Protein AF-A0A3D1KSA0-F1 (afdb_monomer)

Structure (mmCIF, N/CA/C/O backbone):
data_AF-A0A3D1KSA0-F1
#
_entry.id   AF-A0A3D1KSA0-F1
#
loop_
_atom_site.group_PDB
_atom_site.id
_atom_site.type_symbol
_atom_site.label_atom_id
_atom_site.label_alt_id
_atom_site.label_comp_id
_atom_site.label_asym_id
_atom_site.label_entity_id
_atom_site.label_seq_id
_atom_site.pdbx_PDB_ins_code
_atom_site.Cartn_x
_atom_site.Cartn_y
_atom_site.Cartn_z
_atom_site.occupancy
_atom_site.B_iso_or_equiv
_atom_site.auth_seq_id
_atom_site.auth_comp_id
_atom_site.auth_asym_id
_atom_site.auth_atom_id
_atom_site.pdbx_PDB_model_num
ATOM 1 N N . LEU A 1 1 ? -15.947 11.731 13.236 1.00 85.31 1 LEU A N 1
ATOM 2 C CA . LEU A 1 1 ? -14.598 12.101 12.745 1.00 85.31 1 LEU A CA 1
ATOM 3 C C . LEU A 1 1 ? -13.593 10.954 12.856 1.00 85.31 1 LEU A C 1
ATOM 5 O O . LEU A 1 1 ? -13.200 10.444 11.821 1.00 85.31 1 LEU A O 1
ATOM 9 N N . MET A 1 2 ? -13.178 10.502 14.050 1.00 89.06 2 MET A N 1
ATOM 10 C CA . MET A 1 2 ? -12.156 9.437 14.167 1.00 89.06 2 MET A CA 1
ATOM 11 C C . MET A 1 2 ? -12.613 8.088 13.582 1.00 89.06 2 MET A C 1
ATOM 13 O O . MET A 1 2 ? -11.918 7.534 12.737 1.00 89.06 2 MET A O 1
ATOM 17 N N . LEU A 1 3 ? -13.805 7.605 13.955 1.00 92.56 3 LEU A N 1
ATOM 18 C CA . LEU A 1 3 ? -14.373 6.366 13.402 1.00 92.56 3 LEU A CA 1
ATOM 19 C C . LEU A 1 3 ? -14.531 6.421 11.874 1.00 92.56 3 LEU A C 1
ATOM 21 O O . LEU A 1 3 ? -14.237 5.446 11.195 1.00 92.56 3 LEU A O 1
ATOM 25 N N . GLU A 1 4 ? -14.933 7.565 11.316 1.00 92.38 4 GLU A N 1
ATOM 26 C CA . GLU A 1 4 ? -15.062 7.745 9.861 1.00 92.38 4 GLU A CA 1
ATOM 27 C C . GLU A 1 4 ? -13.705 7.632 9.155 1.00 92.38 4 GLU A C 1
ATOM 29 O O . GLU A 1 4 ? -13.601 6.974 8.123 1.00 92.38 4 GLU A O 1
ATOM 34 N N . MET A 1 5 ? -12.654 8.224 9.731 1.00 91.38 5 MET A N 1
ATOM 35 C CA . MET A 1 5 ? -11.295 8.139 9.190 1.00 91.38 5 MET A CA 1
ATOM 36 C C . MET A 1 5 ? -10.751 6.708 9.242 1.00 91.38 5 MET A C 1
ATOM 38 O O . MET A 1 5 ? -10.162 6.246 8.265 1.00 91.38 5 MET A O 1
ATOM 42 N N . ILE A 1 6 ? -10.976 5.996 10.351 1.00 93.25 6 ILE A N 1
ATOM 43 C CA . ILE A 1 6 ? -10.584 4.587 10.491 1.00 93.25 6 ILE A CA 1
ATOM 44 C C . ILE A 1 6 ? -11.361 3.721 9.494 1.00 93.25 6 ILE A C 1
ATOM 46 O O . ILE A 1 6 ? -10.756 2.943 8.764 1.00 93.25 6 ILE A O 1
ATOM 50 N N . SER A 1 7 ? -12.680 3.905 9.393 1.00 94.38 7 SER A N 1
ATOM 51 C CA . SER A 1 7 ? -13.521 3.187 8.429 1.00 94.38 7 SER A CA 1
ATOM 52 C C . SER A 1 7 ? -13.041 3.398 6.994 1.00 94.38 7 SER A C 1
ATOM 54 O O . SER A 1 7 ? -12.947 2.438 6.234 1.00 94.38 7 SER A O 1
ATOM 56 N N . LEU A 1 8 ? -12.698 4.637 6.624 1.00 94.06 8 LEU A N 1
ATOM 57 C CA . LEU A 1 8 ? -12.183 4.950 5.293 1.00 94.06 8 LEU A CA 1
ATOM 58 C C .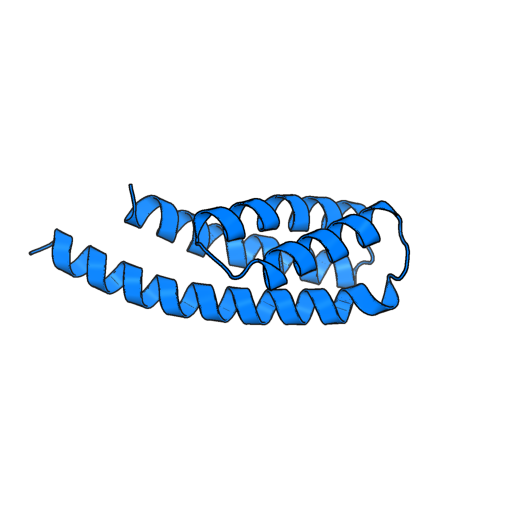 LEU A 1 8 ? -10.852 4.242 5.023 1.00 94.06 8 LEU A C 1
ATOM 60 O O . LEU A 1 8 ? -10.643 3.709 3.934 1.00 94.06 8 LEU A O 1
ATOM 64 N N . TYR A 1 9 ? -9.956 4.215 6.011 1.00 93.69 9 TYR A N 1
ATOM 65 C CA . TYR A 1 9 ? -8.682 3.513 5.899 1.00 93.69 9 TYR A CA 1
ATOM 66 C C . TYR A 1 9 ? -8.878 2.004 5.717 1.00 93.69 9 TYR A C 1
ATOM 68 O O . TYR A 1 9 ? -8.259 1.423 4.823 1.00 93.69 9 TYR A O 1
ATOM 76 N N . LEU A 1 10 ? -9.753 1.391 6.523 1.00 95.25 10 LEU A N 1
ATOM 77 C CA . LEU A 1 10 ? -10.078 -0.037 6.459 1.00 95.25 10 LEU A CA 1
ATOM 78 C C . LEU A 1 10 ? -10.710 -0.430 5.116 1.00 95.25 10 LEU A C 1
ATOM 80 O O . LEU A 1 10 ? -10.453 -1.520 4.614 1.00 95.25 10 LEU A O 1
ATOM 84 N N . GLU A 1 11 ? -11.498 0.454 4.502 1.00 95.62 11 GLU A N 1
ATOM 85 C CA . GLU A 1 11 ? -12.117 0.208 3.194 1.00 95.62 11 GLU A CA 1
ATOM 86 C C . GLU A 1 11 ? -11.123 0.381 2.030 1.00 95.62 11 GLU A C 1
ATOM 88 O O . GLU A 1 11 ? -11.048 -0.439 1.106 1.00 95.62 11 GLU A O 1
ATOM 93 N N . GLN A 1 12 ? -10.337 1.459 2.053 1.00 95.44 12 GLN A N 1
ATOM 94 C CA . GLN A 1 12 ? -9.489 1.830 0.920 1.00 95.44 12 GLN A CA 1
ATOM 95 C C . GLN A 1 12 ? -8.184 1.041 0.863 1.00 95.44 12 GLN A C 1
ATOM 97 O O . GLN A 1 12 ? -7.758 0.656 -0.229 1.00 95.44 12 GLN A O 1
ATOM 102 N N . THR A 1 13 ? -7.540 0.801 2.005 1.00 95.44 13 THR A N 1
ATOM 103 C CA . THR A 1 13 ? -6.188 0.224 2.049 1.00 95.44 13 THR A CA 1
ATOM 104 C C . THR A 1 13 ? -6.120 -1.161 1.393 1.00 95.44 13 THR A C 1
ATOM 106 O O . THR A 1 13 ? -5.286 -1.332 0.498 1.00 95.44 13 THR A O 1
ATOM 109 N N . PRO A 1 14 ? -7.026 -2.119 1.687 1.00 96.75 14 PRO A N 1
ATOM 110 C CA . PRO A 1 14 ? -7.027 -3.422 1.013 1.00 96.75 14 PRO A CA 1
ATOM 111 C C . PRO A 1 14 ? -7.245 -3.310 -0.502 1.00 96.75 14 PRO A C 1
ATOM 113 O O . PRO A 1 14 ? -6.588 -3.997 -1.286 1.00 96.75 14 PRO A O 1
ATOM 116 N N . THR A 1 15 ? -8.121 -2.396 -0.933 1.00 97.62 15 THR A N 1
ATOM 117 C CA . THR A 1 15 ? -8.397 -2.142 -2.356 1.00 97.62 15 THR A CA 1
ATOM 118 C C . THR A 1 15 ? -7.157 -1.608 -3.079 1.00 97.62 15 THR A C 1
ATOM 120 O O . THR A 1 15 ? -6.826 -2.055 -4.181 1.00 97.62 15 THR A O 1
ATOM 123 N N . ILE A 1 16 ? -6.439 -0.669 -2.458 1.00 97.81 16 ILE A N 1
ATOM 124 C CA . ILE A 1 16 ? -5.208 -0.090 -3.009 1.00 97.81 16 ILE A CA 1
ATOM 125 C C . ILE A 1 16 ? -4.105 -1.152 -3.105 1.00 97.81 16 ILE A C 1
ATOM 127 O O . ILE A 1 16 ? -3.450 -1.251 -4.144 1.00 97.81 16 ILE A O 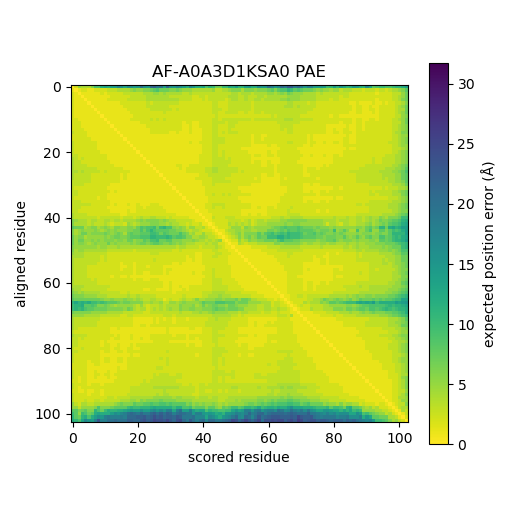1
ATOM 131 N N . LEU A 1 17 ? -3.928 -1.982 -2.075 1.00 97.81 17 LEU A N 1
ATOM 132 C CA . LEU A 1 17 ? -2.931 -3.060 -2.073 1.00 97.81 17 LEU A CA 1
ATOM 133 C C . LEU A 1 17 ? -3.245 -4.145 -3.101 1.00 97.81 17 LEU A C 1
ATOM 135 O O . LEU A 1 17 ? -2.340 -4.626 -3.783 1.00 97.81 17 LEU A O 1
ATOM 139 N N . GLY A 1 18 ? -4.523 -4.487 -3.278 1.00 98.12 18 GLY A N 1
ATOM 140 C CA . GLY A 1 18 ? -4.971 -5.361 -4.362 1.00 98.12 18 GLY A CA 1
ATOM 141 C C . GLY A 1 18 ? -4.562 -4.816 -5.732 1.00 98.12 18 GLY A C 1
ATOM 142 O O . GLY A 1 18 ? -3.972 -5.540 -6.535 1.00 98.12 18 GLY A O 1
ATOM 143 N N . ALA A 1 19 ? -4.775 -3.518 -5.969 1.00 98.50 19 ALA A N 1
ATOM 144 C CA . ALA A 1 19 ? -4.345 -2.860 -7.201 1.00 98.50 19 ALA A CA 1
ATOM 145 C C . ALA A 1 19 ? -2.815 -2.856 -7.367 1.00 98.50 19 ALA A C 1
ATOM 147 O O . ALA A 1 19 ? -2.324 -3.063 -8.477 1.00 98.50 19 ALA A O 1
ATOM 148 N N . MET A 1 20 ? -2.048 -2.669 -6.287 1.00 98.56 20 MET A N 1
ATOM 149 C CA . MET A 1 20 ? -0.582 -2.759 -6.323 1.00 98.56 20 MET A CA 1
ATOM 150 C C . MET A 1 20 ? -0.114 -4.164 -6.706 1.00 98.56 20 MET A C 1
ATOM 152 O O . MET A 1 20 ? 0.694 -4.302 -7.623 1.00 98.56 20 MET A O 1
ATOM 156 N N . LYS A 1 21 ? -0.644 -5.207 -6.055 1.00 98.50 21 LYS A N 1
ATOM 157 C CA . LYS A 1 21 ? -0.306 -6.610 -6.344 1.00 98.50 21 LYS A CA 1
ATOM 158 C C . LYS A 1 21 ? -0.633 -6.985 -7.790 1.00 98.50 21 LYS A C 1
ATOM 160 O O . LYS A 1 21 ? 0.215 -7.563 -8.468 1.00 98.50 21 LYS A O 1
ATOM 165 N N . GLN A 1 22 ? -1.810 -6.593 -8.280 1.00 98.69 22 GLN A N 1
ATOM 166 C CA . GLN A 1 22 ? -2.208 -6.834 -9.668 1.00 98.69 22 GLN A CA 1
ATOM 167 C C . GLN A 1 22 ? -1.299 -6.093 -10.657 1.00 98.69 22 GLN A C 1
ATOM 169 O O . GLN A 1 22 ? -0.811 -6.691 -11.609 1.00 98.69 22 GLN A O 1
ATOM 174 N N . SER A 1 23 ? -0.981 -4.824 -10.383 1.00 98.38 23 SER A N 1
ATOM 175 C CA . SER A 1 23 ? -0.077 -4.034 -11.230 1.00 98.38 23 SER A CA 1
ATOM 176 C C . SER A 1 23 ? 1.317 -4.662 -11.327 1.00 98.38 23 SER A C 1
ATOM 178 O O . SER A 1 23 ? 1.926 -4.655 -12.392 1.00 98.38 23 SER A O 1
ATOM 180 N N . VAL A 1 24 ? 1.825 -5.247 -10.235 1.00 97.94 24 VAL A N 1
ATOM 181 C CA . VAL A 1 24 ? 3.094 -5.993 -10.248 1.00 97.94 24 VAL A CA 1
ATOM 182 C C . VAL A 1 24 ? 2.992 -7.269 -11.088 1.00 97.94 24 VAL A C 1
ATOM 184 O O . VAL A 1 24 ? 3.902 -7.542 -11.870 1.00 97.94 24 VAL A O 1
ATOM 187 N N . ALA A 1 25 ? 1.908 -8.037 -10.949 1.00 98.06 25 ALA A N 1
ATOM 188 C CA . ALA A 1 25 ? 1.687 -9.262 -11.720 1.00 98.06 25 ALA A CA 1
ATOM 189 C C . ALA A 1 25 ? 1.600 -8.988 -13.232 1.00 98.06 25 ALA A C 1
ATOM 191 O O . ALA A 1 25 ? 2.207 -9.707 -14.028 1.00 98.06 25 ALA A O 1
ATOM 192 N N . ASP A 1 26 ? 0.924 -7.902 -13.607 1.00 98.06 26 ASP A N 1
ATOM 193 C CA . ASP A 1 26 ? 0.720 -7.493 -15.000 1.00 98.06 26 ASP A CA 1
ATOM 194 C C . ASP A 1 26 ? 1.892 -6.680 -15.572 1.00 98.06 26 ASP A C 1
ATOM 196 O O . ASP A 1 26 ? 1.919 -6.389 -16.768 1.00 98.06 26 ASP A O 1
ATOM 200 N N . LYS A 1 27 ? 2.874 -6.318 -14.733 1.00 96.94 27 LYS A N 1
ATOM 201 C CA . LYS A 1 27 ? 3.964 -5.376 -15.052 1.00 96.94 27 LYS A CA 1
ATOM 202 C C . LYS A 1 27 ? 3.455 -4.004 -15.522 1.00 96.94 27 LYS A C 1
ATOM 2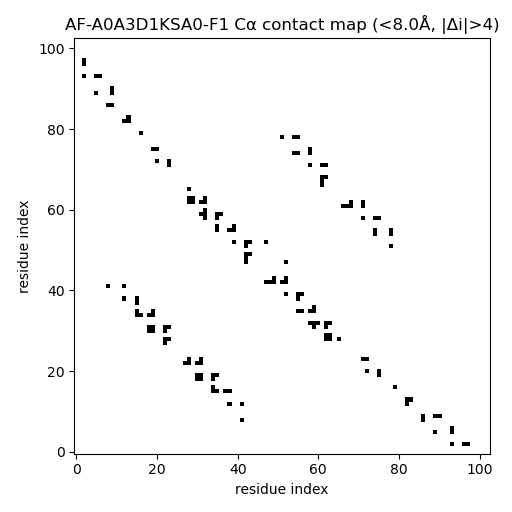04 O O . LYS A 1 27 ? 4.095 -3.339 -16.335 1.00 96.94 27 LYS A O 1
ATOM 209 N N . ASP A 1 28 ? 2.314 -3.567 -14.996 1.00 98.00 28 ASP A N 1
ATOM 210 C CA . ASP A 1 28 ? 1.717 -2.256 -15.258 1.00 98.00 28 ASP A CA 1
ATOM 211 C C . ASP A 1 28 ? 2.264 -1.209 -14.270 1.00 98.00 28 ASP A C 1
ATOM 213 O O . ASP A 1 28 ? 1.668 -0.885 -13.238 1.00 98.00 28 ASP A O 1
ATOM 217 N N . TRP A 1 29 ? 3.449 -0.676 -14.576 1.00 97.38 29 TRP A N 1
ATOM 218 C CA . TRP A 1 29 ? 4.127 0.320 -13.739 1.00 97.38 29 TRP A CA 1
ATOM 219 C C . TRP A 1 29 ? 3.372 1.652 -13.604 1.00 97.38 29 TRP A C 1
ATOM 221 O O . TRP A 1 29 ? 3.335 2.193 -12.492 1.00 97.38 29 TRP A O 1
ATOM 231 N N . PRO A 1 30 ? 2.705 2.181 -14.650 1.00 97.81 30 PRO A N 1
ATOM 232 C CA . PRO A 1 30 ? 1.828 3.341 -14.506 1.00 97.81 30 PRO A CA 1
ATOM 233 C C . PRO A 1 30 ? 0.680 3.127 -13.510 1.00 97.81 30 PRO A C 1
ATOM 235 O O . PRO A 1 30 ? 0.374 4.035 -12.726 1.00 97.81 30 PRO A O 1
ATOM 238 N N . SER A 1 31 ? 0.040 1.955 -13.510 1.00 98.25 31 SER A N 1
ATOM 239 C CA . SER A 1 31 ? -1.009 1.631 -12.533 1.00 98.25 31 SER A CA 1
ATOM 240 C C . SER A 1 31 ? -0.442 1.442 -11.131 1.00 98.25 31 SER A C 1
ATOM 242 O O . SER A 1 31 ? -1.007 1.983 -10.175 1.00 98.25 31 SER A O 1
ATOM 244 N N . LEU A 1 32 ? 0.726 0.802 -11.003 1.00 98.50 32 LEU A N 1
ATOM 245 C CA . LEU A 1 32 ? 1.425 0.682 -9.725 1.00 98.50 32 LEU A CA 1
ATOM 246 C C . LEU A 1 32 ? 1.741 2.059 -9.128 1.00 98.50 32 LEU A C 1
ATOM 248 O O . LEU A 1 32 ? 1.438 2.305 -7.962 1.00 98.50 32 LEU A O 1
ATOM 252 N N . TYR A 1 33 ? 2.289 2.983 -9.924 1.00 98.25 33 TYR A N 1
ATOM 253 C CA . TYR A 1 33 ? 2.577 4.355 -9.495 1.00 98.25 33 TYR A CA 1
ATOM 254 C C . TYR A 1 33 ? 1.332 5.045 -8.923 1.00 98.25 33 TYR A C 1
ATOM 256 O O . TYR A 1 33 ? 1.386 5.640 -7.844 1.00 98.25 33 TYR A O 1
ATOM 264 N N . LYS A 1 34 ? 0.198 4.949 -9.630 1.00 98.25 34 LYS A N 1
ATOM 265 C CA . LYS A 1 34 ? -1.072 5.557 -9.204 1.00 98.25 34 LYS A CA 1
ATOM 266 C C . LYS A 1 34 ? -1.603 4.927 -7.922 1.00 98.25 34 LYS A C 1
ATOM 268 O O . LYS A 1 34 ? -2.113 5.651 -7.071 1.00 98.25 34 LYS A O 1
ATOM 273 N N . ALA A 1 35 ? -1.506 3.606 -7.783 1.00 98.12 35 ALA A N 1
ATOM 274 C CA . ALA A 1 35 ? -1.948 2.906 -6.583 1.00 98.12 35 ALA A CA 1
ATOM 275 C C . ALA A 1 35 ? -1.099 3.313 -5.369 1.00 98.12 35 ALA A C 1
ATOM 277 O O . ALA A 1 35 ? -1.643 3.744 -4.355 1.00 98.12 35 ALA A O 1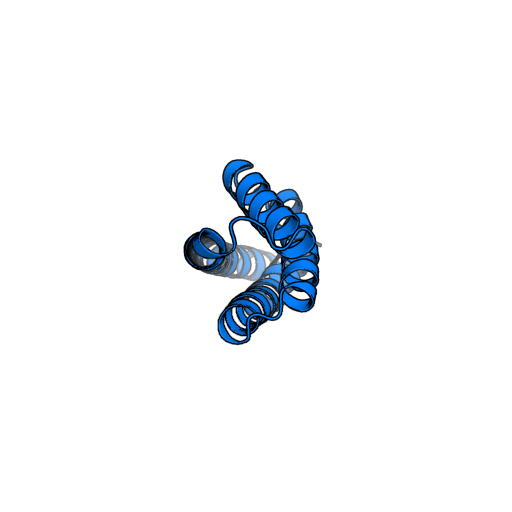
ATOM 278 N N . VAL A 1 36 ? 0.229 3.311 -5.503 1.00 97.12 36 VAL A N 1
ATOM 279 C CA . VAL A 1 36 ? 1.144 3.704 -4.420 1.00 97.12 36 VAL A CA 1
ATOM 280 C C . VAL A 1 36 ? 0.987 5.180 -4.045 1.00 97.12 36 VAL A C 1
ATOM 282 O O . VAL A 1 36 ? 1.016 5.516 -2.864 1.00 97.12 36 VAL A O 1
ATOM 285 N N . HIS A 1 37 ? 0.746 6.069 -5.014 1.00 96.62 37 HIS A N 1
ATOM 286 C CA . HIS A 1 37 ? 0.462 7.479 -4.731 1.00 96.62 37 HIS A CA 1
ATOM 287 C C . HIS A 1 37 ? -0.761 7.669 -3.823 1.00 96.62 37 HIS A C 1
ATOM 289 O O . HIS A 1 37 ? -0.770 8.582 -3.003 1.00 96.62 37 HIS A O 1
ATOM 295 N N . LYS A 1 38 ? -1.780 6.810 -3.961 1.00 95.88 38 LYS A N 1
ATOM 296 C CA . LYS A 1 38 ? -2.970 6.813 -3.098 1.00 95.88 38 LYS A CA 1
ATOM 297 C C . LYS A 1 38 ? -2.703 6.193 -1.726 1.00 95.8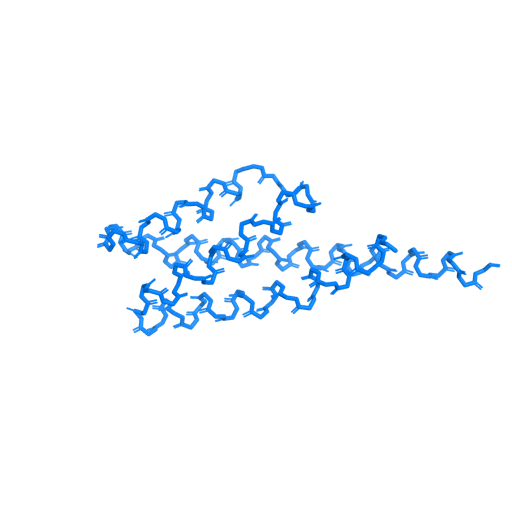8 38 LYS A C 1
ATOM 299 O O . LYS A 1 38 ? -3.373 6.572 -0.774 1.00 95.88 38 LYS A O 1
ATOM 304 N N . LEU A 1 39 ? -1.744 5.270 -1.629 1.00 95.38 39 LEU A N 1
ATOM 305 C CA . LEU A 1 39 ? -1.353 4.643 -0.366 1.00 95.38 39 LEU A CA 1
ATOM 306 C C . LEU A 1 39 ? -0.573 5.609 0.533 1.00 95.38 39 LEU A C 1
ATOM 308 O O . LEU A 1 39 ? -0.862 5.708 1.713 1.00 95.38 39 LEU A O 1
ATOM 312 N N . ILE A 1 40 ? 0.395 6.353 -0.010 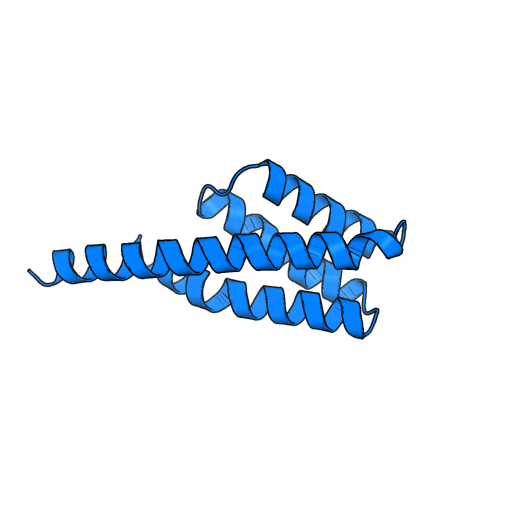1.00 94.25 40 ILE A N 1
ATOM 313 C CA . ILE A 1 40 ? 1.309 7.193 0.792 1.00 94.25 40 ILE A CA 1
ATOM 314 C C . ILE A 1 40 ? 0.578 8.131 1.781 1.00 94.25 40 ILE A C 1
ATOM 316 O O . ILE A 1 40 ? 0.966 8.149 2.949 1.00 94.25 40 ILE A O 1
ATOM 320 N N . PRO A 1 41 ? -0.483 8.873 1.391 1.00 91.25 41 PRO A N 1
ATOM 321 C CA . PRO A 1 41 ? -1.213 9.732 2.324 1.00 91.25 41 PRO A CA 1
ATOM 322 C C . PRO A 1 41 ? -1.852 8.985 3.500 1.00 91.25 41 PRO A C 1
ATOM 324 O O . PRO A 1 41 ? -2.028 9.580 4.561 1.00 91.25 41 PRO A O 1
ATOM 327 N N . SER A 1 42 ? -2.199 7.703 3.341 1.00 86.50 42 SER A N 1
ATOM 328 C CA . SER A 1 42 ? -2.841 6.925 4.405 1.00 86.50 42 SER A CA 1
ATOM 329 C C . SER A 1 42 ? -1.882 6.663 5.573 1.00 86.50 42 SER A C 1
ATOM 331 O O . SER A 1 42 ? -2.311 6.653 6.727 1.00 86.50 42 SER A O 1
ATOM 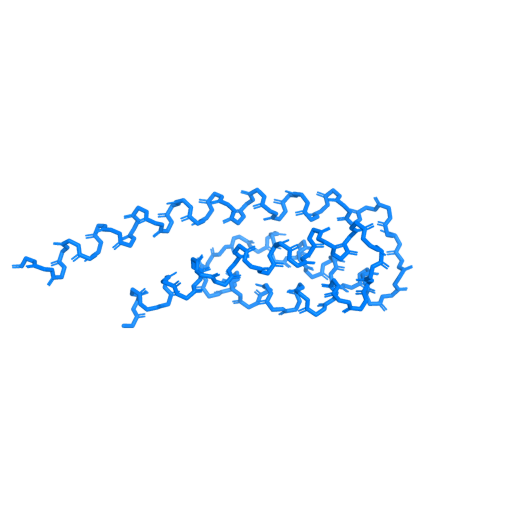333 N N . PHE A 1 43 ? -0.576 6.557 5.300 1.00 86.88 43 PHE A N 1
ATOM 334 C CA . PHE A 1 43 ? 0.448 6.310 6.317 1.00 86.88 43 PHE A CA 1
ATOM 335 C C . PHE A 1 43 ? 0.663 7.509 7.231 1.00 86.88 43 PHE A C 1
ATOM 337 O O . PHE A 1 43 ? 0.694 7.351 8.451 1.00 86.88 43 PHE A O 1
ATOM 344 N N . SER A 1 44 ? 0.737 8.713 6.660 1.00 74.56 44 SER A N 1
ATOM 345 C CA . SER A 1 44 ? 0.906 9.937 7.445 1.00 74.56 44 SER A CA 1
ATOM 346 C C . SER A 1 44 ? -0.338 10.255 8.287 1.00 74.56 44 SER A C 1
ATOM 348 O O . SER A 1 44 ? -0.210 10.807 9.376 1.00 74.56 44 SER A O 1
ATOM 350 N N . ILE A 1 45 ? -1.537 9.890 7.809 1.00 78.56 45 ILE A N 1
ATOM 351 C CA . ILE A 1 45 ? -2.802 10.099 8.534 1.00 78.56 45 ILE A CA 1
ATOM 352 C C . ILE A 1 45 ? -2.938 9.133 9.719 1.00 78.56 45 ILE A C 1
ATOM 354 O O . ILE A 1 45 ? -3.364 9.561 10.789 1.00 78.56 45 ILE A O 1
ATOM 358 N N . MET A 1 46 ? -2.572 7.858 9.545 1.00 83.06 46 MET A N 1
ATOM 359 C CA . MET A 1 46 ? -2.703 6.833 10.594 1.00 83.06 46 MET A CA 1
ATOM 360 C C . MET A 1 46 ? -1.461 6.675 11.478 1.00 83.06 46 MET A C 1
ATOM 362 O O . MET A 1 46 ? -1.431 5.806 12.343 1.00 83.06 46 MET A O 1
ATOM 366 N N . GLY A 1 47 ? -0.439 7.516 11.295 1.00 78.69 47 GLY A N 1
ATOM 367 C CA . GLY A 1 47 ? 0.768 7.493 12.126 1.00 78.69 47 GLY A CA 1
ATOM 368 C C . GLY A 1 47 ? 1.638 6.250 11.923 1.00 78.69 47 GLY A C 1
ATOM 369 O O . GLY A 1 47 ? 2.374 5.862 12.830 1.00 78.69 47 GLY A O 1
ATOM 370 N N . ILE A 1 48 ? 1.565 5.623 10.745 1.00 82.75 48 ILE A N 1
ATOM 371 C CA . ILE A 1 48 ? 2.421 4.487 10.391 1.00 82.75 48 ILE A CA 1
ATOM 372 C C . ILE A 1 48 ? 3.882 4.950 10.356 1.00 82.75 48 ILE A C 1
ATOM 374 O O . ILE A 1 48 ? 4.189 6.073 9.956 1.00 82.75 48 ILE A O 1
ATOM 378 N N . ASN A 1 49 ? 4.795 4.072 10.784 1.00 88.75 49 ASN A N 1
ATOM 379 C CA . ASN A 1 49 ? 6.224 4.370 10.842 1.00 88.75 49 ASN A CA 1
ATOM 380 C C . ASN A 1 49 ? 6.744 4.907 9.490 1.00 88.75 49 ASN A C 1
ATOM 382 O O . ASN A 1 49 ? 6.492 4.327 8.429 1.00 88.75 49 ASN A O 1
ATOM 386 N N . ALA A 1 50 ? 7.515 5.998 9.551 1.00 89.81 50 ALA A N 1
ATOM 387 C CA . ALA A 1 50 ? 8.106 6.676 8.401 1.00 89.81 50 ALA A CA 1
ATOM 388 C C . ALA A 1 50 ? 8.942 5.754 7.494 1.00 89.81 50 ALA A C 1
ATOM 390 O O . ALA A 1 50 ? 9.059 6.021 6.298 1.00 89.81 50 ALA A O 1
ATOM 391 N N . ASP A 1 51 ? 9.488 4.654 8.014 1.00 93.00 51 ASP A N 1
ATOM 392 C CA . ASP A 1 51 ? 10.202 3.652 7.219 1.00 93.00 51 ASP A CA 1
ATOM 393 C C . ASP A 1 51 ? 9.303 3.018 6.148 1.00 93.00 51 ASP A C 1
ATOM 395 O O . ASP A 1 51 ? 9.737 2.822 5.009 1.00 93.00 51 ASP A O 1
ATOM 399 N N . PHE A 1 52 ? 8.029 2.768 6.460 1.00 93.56 52 PHE A N 1
ATOM 400 C CA . PHE A 1 52 ? 7.064 2.234 5.497 1.00 93.56 52 PHE A CA 1
ATOM 401 C C . PHE A 1 52 ? 6.611 3.299 4.496 1.00 93.56 52 PHE A C 1
ATOM 403 O O . PHE A 1 52 ? 6.453 3.003 3.311 1.00 93.56 52 PHE A O 1
ATOM 410 N N . GLU A 1 53 ? 6.500 4.560 4.920 1.00 94.06 53 GLU A N 1
ATOM 411 C CA . GLU A 1 53 ? 6.264 5.686 4.006 1.00 94.06 53 GLU A CA 1
ATOM 412 C C . GLU A 1 53 ? 7.415 5.860 3.013 1.00 94.06 53 GLU A C 1
ATOM 414 O O . GLU A 1 53 ? 7.191 5.988 1.806 1.00 94.06 53 GLU A O 1
ATOM 419 N N . ASN A 1 54 ? 8.656 5.782 3.487 1.00 95.25 54 ASN A N 1
ATOM 420 C CA . ASN A 1 54 ? 9.842 5.824 2.638 1.00 95.25 54 ASN A CA 1
ATOM 421 C C . ASN A 1 54 ? 9.901 4.622 1.688 1.00 95.25 54 ASN A C 1
ATOM 423 O O . ASN A 1 54 ? 10.277 4.767 0.523 1.00 95.25 54 ASN A O 1
ATOM 427 N N . MET A 1 55 ? 9.477 3.446 2.148 1.00 96.25 55 MET A N 1
ATOM 428 C CA . MET A 1 55 ? 9.368 2.252 1.316 1.00 96.25 55 MET A CA 1
ATOM 429 C C . MET A 1 55 ? 8.336 2.419 0.198 1.00 96.25 55 MET A C 1
ATOM 431 O O . MET A 1 55 ? 8.651 2.142 -0.960 1.00 96.25 55 MET A O 1
ATOM 435 N N . ALA A 1 56 ? 7.142 2.929 0.506 1.00 96.62 56 ALA A N 1
ATOM 436 C CA . ALA A 1 56 ? 6.122 3.231 -0.494 1.00 96.62 56 ALA A CA 1
ATOM 437 C C . ALA A 1 56 ? 6.625 4.273 -1.506 1.00 96.62 56 ALA A C 1
ATOM 439 O O . ALA A 1 56 ? 6.537 4.047 -2.712 1.00 96.62 56 ALA A O 1
ATOM 440 N N . LYS A 1 57 ? 7.267 5.357 -1.052 1.00 96.31 57 LYS A N 1
ATOM 441 C CA . LYS A 1 57 ? 7.911 6.345 -1.942 1.00 96.31 57 LYS A CA 1
ATOM 442 C C . LYS A 1 57 ? 8.953 5.706 -2.862 1.00 96.31 57 LYS A C 1
ATOM 444 O O . LYS A 1 57 ? 8.999 6.027 -4.048 1.00 96.31 57 LYS A O 1
ATOM 449 N N . LYS A 1 58 ? 9.743 4.754 -2.356 1.00 96.94 58 LYS A N 1
ATOM 450 C CA . LYS A 1 58 ? 10.726 4.005 -3.154 1.00 96.94 58 LYS A CA 1
ATOM 451 C C . LYS A 1 58 ? 10.057 3.167 -4.245 1.00 96.94 58 LYS A C 1
ATOM 453 O O . LYS A 1 58 ? 10.537 3.154 -5.377 1.00 96.94 58 LYS A O 1
ATOM 458 N N . VAL A 1 59 ? 8.948 2.489 -3.939 1.00 97.62 59 VAL A N 1
ATOM 459 C CA . VAL A 1 59 ? 8.157 1.761 -4.951 1.00 97.62 59 VAL A CA 1
ATOM 460 C C . VAL A 1 59 ? 7.612 2.731 -5.996 1.00 97.62 59 VAL A C 1
ATOM 462 O O . VAL A 1 59 ? 7.745 2.476 -7.191 1.00 97.62 59 VAL A O 1
ATOM 465 N N . GLN A 1 60 ? 7.054 3.862 -5.560 1.00 97.50 60 GLN A N 1
ATOM 466 C CA . GLN A 1 60 ? 6.506 4.884 -6.448 1.00 97.50 60 GLN A CA 1
ATOM 467 C C . GLN A 1 60 ? 7.561 5.422 -7.424 1.00 97.50 60 GLN A C 1
ATOM 469 O O . GLN A 1 60 ? 7.322 5.485 -8.629 1.00 97.50 60 GLN A O 1
ATOM 474 N N . GLU A 1 61 ? 8.740 5.788 -6.921 1.00 97.25 61 GLU A N 1
ATOM 475 C CA . GLU A 1 61 ? 9.844 6.301 -7.735 1.00 97.25 61 GLU A CA 1
ATOM 476 C C . GLU A 1 61 ? 10.306 5.270 -8.773 1.00 97.25 61 GLU A C 1
ATOM 478 O O . GLU A 1 61 ? 10.496 5.604 -9.944 1.00 97.25 61 GLU A O 1
ATOM 483 N N . ARG A 1 62 ? 10.447 4.007 -8.363 1.00 96.31 62 ARG A N 1
ATOM 484 C CA . ARG A 1 62 ? 10.871 2.909 -9.242 1.00 96.31 62 ARG A CA 1
ATOM 485 C C . ARG A 1 62 ? 9.848 2.598 -10.321 1.00 96.31 62 ARG A C 1
ATOM 487 O O . ARG A 1 62 ? 10.239 2.412 -11.467 1.00 96.31 62 ARG A O 1
ATOM 494 N N . ALA A 1 63 ? 8.562 2.602 -9.975 1.00 96.25 63 ALA A N 1
ATOM 495 C CA . ALA A 1 63 ? 7.477 2.454 -10.938 1.00 96.25 63 ALA A CA 1
ATOM 496 C C . ALA A 1 63 ? 7.453 3.615 -11.947 1.00 96.25 63 ALA A C 1
ATOM 498 O O . ALA A 1 63 ? 7.233 3.395 -13.130 1.00 96.25 63 ALA A O 1
ATOM 499 N N . SER A 1 64 ? 7.739 4.846 -11.503 1.00 96.12 64 SER A N 1
ATOM 500 C CA . SER A 1 64 ? 7.780 6.020 -12.385 1.00 96.12 64 SER A CA 1
ATOM 501 C C . SER A 1 64 ? 8.968 6.015 -13.349 1.00 96.12 64 SER A C 1
ATOM 503 O O . SER A 1 64 ? 8.837 6.509 -14.466 1.00 96.12 64 SER A O 1
ATOM 505 N N . LYS A 1 65 ? 10.130 5.525 -12.904 1.00 95.25 65 LYS A N 1
ATOM 506 C CA . LYS A 1 65 ? 11.373 5.499 -13.694 1.00 95.25 65 LYS A CA 1
ATOM 507 C C . LYS A 1 65 ? 11.581 4.192 -14.459 1.00 95.25 65 LYS A C 1
ATOM 509 O O . LYS A 1 65 ? 12.508 4.121 -15.258 1.00 95.25 65 LYS A O 1
ATOM 514 N N . GLU A 1 66 ? 10.783 3.169 -14.161 1.00 91.69 66 GLU A N 1
ATOM 515 C CA . GLU A 1 66 ? 10.958 1.790 -14.630 1.00 91.69 66 GLU A CA 1
ATOM 516 C C . GLU A 1 66 ? 12.381 1.255 -14.368 1.00 91.69 66 GLU A C 1
ATOM 518 O O . GLU A 1 66 ? 13.001 0.591 -15.195 1.00 91.69 66 GLU A O 1
ATOM 523 N N . GLN A 1 67 ? 12.924 1.565 -13.186 1.00 89.38 67 GLN A N 1
ATOM 524 C CA . GLN A 1 67 ? 14.282 1.198 -12.772 1.00 89.38 67 GLN A CA 1
ATOM 525 C C . GLN A 1 67 ? 14.262 0.327 -11.521 1.00 89.38 67 GLN A C 1
ATOM 527 O O . GLN A 1 67 ? 13.506 0.590 -10.587 1.00 89.38 67 GLN A O 1
ATOM 532 N N . ASN A 1 68 ? 15.157 -0.666 -11.466 1.00 88.50 68 ASN A N 1
ATOM 533 C CA . ASN A 1 68 ? 15.255 -1.619 -10.351 1.00 88.50 68 ASN A CA 1
ATOM 534 C C . ASN A 1 68 ? 13.907 -2.306 -10.053 1.00 88.50 68 ASN A C 1
ATOM 536 O O . ASN A 1 68 ? 13.521 -2.478 -8.894 1.00 88.50 68 ASN A O 1
ATOM 540 N N . ILE A 1 69 ? 13.177 -2.660 -11.116 1.00 92.00 69 ILE A N 1
ATOM 541 C CA . ILE A 1 69 ? 11.843 -3.270 -11.038 1.00 92.00 69 ILE A CA 1
ATOM 542 C C . ILE A 1 69 ? 11.863 -4.649 -10.367 1.00 92.00 69 ILE A C 1
ATOM 544 O O . ILE A 1 69 ? 10.868 -5.044 -9.771 1.00 92.00 69 ILE A O 1
ATOM 548 N N . ASP A 1 70 ? 13.008 -5.337 -10.370 1.00 94.06 70 ASP A N 1
ATOM 549 C CA . ASP A 1 70 ? 13.174 -6.658 -9.750 1.00 94.06 70 ASP A CA 1
ATOM 550 C C . ASP A 1 70 ? 12.990 -6.631 -8.223 1.00 94.06 70 ASP A C 1
ATOM 552 O O . ASP A 1 70 ? 12.618 -7.631 -7.614 1.00 94.06 70 ASP A O 1
ATOM 556 N N . GLU A 1 71 ? 13.208 -5.475 -7.591 1.00 93.56 71 GLU A N 1
ATOM 557 C CA . GLU A 1 71 ? 12.984 -5.290 -6.156 1.00 93.56 71 GLU A CA 1
ATOM 558 C C . GLU A 1 71 ? 11.543 -4.864 -5.821 1.00 93.56 71 GLU A C 1
ATOM 560 O O . GLU A 1 71 ? 11.150 -4.903 -4.659 1.00 93.56 71 GLU A O 1
ATOM 565 N N . ILE A 1 72 ? 10.741 -4.421 -6.796 1.00 96.56 72 ILE A N 1
ATOM 566 C CA . ILE A 1 72 ? 9.371 -3.945 -6.541 1.00 96.56 72 ILE A CA 1
ATOM 567 C C . ILE A 1 72 ? 8.492 -5.026 -5.883 1.00 96.56 72 ILE A C 1
ATOM 569 O O . ILE A 1 72 ? 7.833 -4.697 -4.894 1.00 96.56 72 ILE A O 1
ATOM 573 N N . PRO A 1 73 ? 8.471 -6.293 -6.351 1.00 97.44 73 PRO A N 1
ATOM 574 C CA . PRO A 1 73 ? 7.598 -7.312 -5.773 1.00 97.44 73 PRO A CA 1
ATOM 575 C C . PRO A 1 73 ? 7.834 -7.540 -4.277 1.00 97.44 73 PRO A C 1
ATOM 577 O O . PRO A 1 73 ? 6.877 -7.640 -3.513 1.00 97.44 73 PRO A O 1
ATOM 580 N N . SER A 1 74 ? 9.096 -7.580 -3.833 1.00 97.00 74 SER A N 1
ATOM 581 C CA . SER A 1 74 ? 9.421 -7.807 -2.419 1.00 97.00 74 SER A CA 1
ATOM 582 C C . SER A 1 74 ? 9.015 -6.626 -1.537 1.00 97.00 74 SER A C 1
ATOM 584 O O . SER A 1 74 ? 8.505 -6.837 -0.437 1.00 97.00 74 SER A O 1
ATOM 586 N N . LEU A 1 75 ? 9.168 -5.394 -2.032 1.00 97.44 75 LEU A N 1
ATOM 587 C CA . LEU A 1 75 ? 8.695 -4.196 -1.336 1.00 97.44 75 LEU A CA 1
ATOM 588 C C . LEU A 1 75 ? 7.167 -4.162 -1.235 1.00 97.44 75 LEU A C 1
ATOM 590 O O . LEU A 1 75 ? 6.639 -3.851 -0.172 1.00 97.44 75 LEU A O 1
ATOM 594 N N . VAL A 1 76 ? 6.451 -4.514 -2.308 1.00 98.00 76 VAL A N 1
ATOM 595 C CA . VAL A 1 76 ? 4.980 -4.565 -2.303 1.00 98.00 76 VAL A CA 1
ATOM 596 C C . VAL A 1 76 ? 4.469 -5.618 -1.320 1.00 98.00 76 VAL A C 1
ATOM 598 O O . VAL A 1 76 ? 3.548 -5.323 -0.570 1.00 98.00 76 VAL A O 1
ATOM 601 N N . ILE A 1 77 ? 5.101 -6.794 -1.244 1.00 97.62 77 ILE A N 1
ATOM 602 C CA . ILE A 1 77 ? 4.756 -7.830 -0.252 1.00 97.62 77 ILE A CA 1
ATOM 603 C C . ILE A 1 77 ? 4.955 -7.327 1.183 1.00 97.62 77 ILE A C 1
ATOM 605 O O . ILE A 1 77 ? 4.164 -7.646 2.067 1.00 97.62 77 ILE A O 1
ATOM 609 N N . LEU A 1 78 ? 6.021 -6.568 1.443 1.00 96.94 78 LEU A N 1
ATOM 610 C CA . LEU A 1 78 ? 6.279 -6.041 2.782 1.00 96.94 78 LEU A CA 1
ATOM 611 C C . LEU A 1 78 ? 5.270 -4.950 3.166 1.00 96.94 78 LEU A C 1
ATOM 613 O O . LEU A 1 78 ? 4.773 -4.960 4.290 1.00 96.94 78 LEU A O 1
ATOM 617 N N . LEU A 1 79 ? 4.927 -4.062 2.229 1.00 96.94 79 LEU A N 1
ATOM 618 C CA . LEU A 1 79 ? 3.875 -3.061 2.421 1.00 96.94 79 LEU A CA 1
ATOM 619 C C . LEU A 1 79 ? 2.511 -3.713 2.678 1.00 96.94 79 LEU A C 1
ATOM 621 O O . LEU A 1 79 ? 1.808 -3.274 3.581 1.00 96.94 79 LEU A O 1
ATOM 625 N N . ASP A 1 80 ? 2.171 -4.770 1.935 1.00 96.62 80 ASP A N 1
ATOM 626 C CA . ASP A 1 80 ? 0.933 -5.545 2.102 1.00 96.62 80 ASP A CA 1
ATOM 627 C C . ASP A 1 80 ? 0.799 -6.063 3.538 1.00 96.62 80 ASP A C 1
ATOM 629 O O . ASP A 1 80 ? -0.148 -5.705 4.228 1.00 96.62 80 ASP A O 1
ATOM 633 N N . LYS A 1 81 ? 1.817 -6.771 4.044 1.00 95.75 81 LYS A N 1
ATOM 634 C CA . LYS A 1 81 ? 1.823 -7.324 5.411 1.00 95.75 81 LYS A CA 1
ATOM 635 C C . LYS A 1 81 ? 1.664 -6.267 6.499 1.00 95.75 81 LYS A C 1
ATOM 637 O O . LYS A 1 81 ? 0.960 -6.477 7.479 1.00 95.75 81 LYS A O 1
ATOM 642 N N . VAL A 1 82 ? 2.353 -5.138 6.351 1.00 94.38 82 VAL A N 1
ATOM 643 C CA . VAL A 1 82 ? 2.302 -4.047 7.335 1.00 94.38 82 VAL A CA 1
ATOM 644 C C . VAL A 1 82 ? 0.926 -3.400 7.347 1.00 94.38 82 VAL A C 1
ATOM 646 O O . VAL A 1 82 ? 0.400 -3.074 8.406 1.00 94.38 82 VAL A O 1
ATOM 649 N N . CYS A 1 83 ? 0.332 -3.220 6.172 1.00 95.00 83 CYS A N 1
ATOM 650 C CA . CYS A 1 83 ? -0.996 -2.645 6.068 1.00 95.00 83 CYS A CA 1
ATOM 651 C C . CYS A 1 83 ? -2.085 -3.617 6.525 1.00 95.00 83 CYS A C 1
ATOM 653 O O . CYS A 1 83 ? -3.062 -3.160 7.107 1.00 95.00 83 CYS A O 1
ATOM 655 N N . GLU A 1 84 ? -1.926 -4.922 6.286 1.00 94.56 84 GLU A N 1
ATOM 656 C CA . GLU A 1 84 ? -2.802 -5.967 6.829 1.00 94.56 84 GLU A CA 1
ATOM 657 C C . GLU A 1 84 ? -2.792 -5.921 8.359 1.00 94.56 84 GLU A C 1
ATOM 659 O O . GLU A 1 84 ? -3.850 -5.747 8.959 1.00 94.56 84 GLU A O 1
ATOM 664 N N . GLN A 1 85 ? -1.604 -5.920 8.975 1.00 93.81 85 GLN A N 1
ATOM 665 C CA . GLN A 1 85 ? -1.455 -5.771 10.426 1.00 93.81 85 GLN A CA 1
ATOM 666 C C . GLN A 1 85 ? -2.121 -4.484 10.942 1.00 93.81 85 GLN A C 1
ATOM 668 O O . GLN A 1 85 ? -2.885 -4.514 11.903 1.00 93.81 85 GLN A O 1
ATOM 673 N N . ALA A 1 86 ? -1.890 -3.350 10.272 1.00 93.38 86 ALA A N 1
ATOM 674 C CA . ALA A 1 86 ? -2.521 -2.087 10.647 1.00 93.38 86 ALA A CA 1
ATOM 675 C C . ALA A 1 86 ? -4.054 -2.139 10.524 1.00 93.38 86 ALA A C 1
ATOM 677 O O . ALA A 1 86 ? -4.754 -1.542 11.337 1.00 93.38 86 ALA A O 1
ATOM 678 N N . CYS A 1 87 ? -4.599 -2.843 9.526 1.00 94.94 87 CYS A N 1
ATOM 679 C CA . CYS A 1 87 ? -6.045 -3.014 9.386 1.00 94.94 87 CYS A CA 1
ATOM 680 C C . CYS A 1 87 ? -6.632 -3.882 10.508 1.00 94.94 87 CYS A C 1
ATOM 682 O O . CYS A 1 87 ? -7.731 -3.590 10.979 1.00 94.94 87 CYS A O 1
ATOM 684 N N . GLU A 1 88 ? -5.922 -4.918 10.954 1.00 95.44 88 GLU A N 1
ATOM 685 C CA . GLU A 1 88 ? -6.338 -5.749 12.090 1.00 95.44 88 GLU A CA 1
ATOM 686 C C . GLU A 1 88 ? -6.409 -4.913 13.379 1.00 95.44 88 GLU A C 1
ATOM 688 O O . GLU A 1 88 ? -7.471 -4.824 13.998 1.00 95.44 88 GLU A O 1
ATOM 693 N N . GLU A 1 89 ? -5.336 -4.190 13.710 1.00 94.06 89 GLU A N 1
ATOM 694 C CA . GLU A 1 89 ? -5.258 -3.324 14.900 1.00 94.06 89 GLU A CA 1
ATOM 695 C C . GLU A 1 89 ? -6.314 -2.203 14.885 1.00 94.06 89 GLU A C 1
ATOM 697 O O . GLU A 1 89 ? -6.961 -1.897 15.895 1.00 94.06 89 GLU A O 1
ATOM 702 N N . LEU A 1 90 ? -6.535 -1.593 13.718 1.00 93.75 90 LEU A N 1
ATOM 703 C CA . LEU A 1 90 ? -7.545 -0.551 13.547 1.00 93.75 90 LEU A CA 1
ATOM 704 C C . LEU A 1 90 ? -8.973 -1.098 13.624 1.00 93.75 90 LEU A C 1
ATOM 706 O O . LEU A 1 90 ? -9.868 -0.369 14.048 1.00 93.75 90 LEU A O 1
ATOM 710 N N . THR A 1 91 ? -9.204 -2.357 13.247 1.00 96.00 91 THR A N 1
ATOM 711 C CA . THR A 1 91 ? -10.517 -3.004 13.387 1.00 96.00 91 THR A CA 1
ATOM 712 C C . THR A 1 91 ? -10.868 -3.204 14.858 1.00 96.00 91 THR A C 1
ATOM 714 O O . THR A 1 91 ? -11.993 -2.905 15.263 1.00 96.00 91 THR A O 1
ATOM 717 N N . GLU A 1 92 ? -9.914 -3.660 15.672 1.00 95.38 92 GLU A N 1
ATOM 718 C CA . GLU A 1 92 ? -10.091 -3.772 17.125 1.00 95.38 92 GLU A CA 1
ATOM 719 C C . GLU A 1 92 ? -10.389 -2.400 17.738 1.00 95.38 92 GLU A C 1
ATOM 721 O O . GLU A 1 92 ? -11.435 -2.214 18.365 1.00 95.38 92 GLU A O 1
ATOM 726 N N . THR A 1 93 ? -9.551 -1.406 17.427 1.00 93.44 93 THR A N 1
ATOM 727 C CA . THR A 1 93 ? -9.719 -0.018 17.888 1.00 93.44 93 THR A CA 1
ATOM 728 C C . THR A 1 93 ? -11.082 0.561 17.488 1.00 93.44 93 THR A C 1
ATOM 730 O O . THR A 1 93 ? -11.753 1.215 18.287 1.00 93.44 93 THR A O 1
ATOM 733 N N . PHE A 1 94 ? -11.527 0.322 16.251 1.00 95.00 94 PHE A N 1
ATOM 734 C CA . PHE A 1 94 ? -12.824 0.789 15.762 1.00 95.00 94 PHE A CA 1
ATOM 735 C C . PHE A 1 94 ? -13.982 0.205 16.578 1.00 95.00 94 PHE A C 1
ATOM 737 O O . PHE A 1 94 ? -14.905 0.936 16.941 1.00 95.00 94 PHE A O 1
ATOM 744 N N . ASN A 1 95 ? -13.935 -1.094 16.879 1.00 94.69 95 ASN A N 1
ATOM 745 C CA . ASN A 1 95 ? -14.979 -1.767 17.650 1.00 94.69 95 ASN A CA 1
ATOM 746 C C . ASN A 1 95 ? -15.030 -1.257 19.098 1.00 94.69 95 ASN A C 1
ATOM 748 O O . ASN A 1 95 ? -16.115 -0.956 19.591 1.00 94.69 95 ASN A O 1
ATOM 752 N N . GLU A 1 96 ? -13.879 -1.068 19.747 1.00 94.19 96 GLU A N 1
ATOM 753 C CA . GLU A 1 96 ? -13.800 -0.520 21.110 1.00 94.19 96 GLU A CA 1
ATOM 754 C C . GLU A 1 96 ? -14.369 0.904 21.210 1.00 94.19 96 GLU A C 1
ATOM 756 O O . GLU A 1 96 ? -15.140 1.228 22.122 1.00 94.19 96 GLU A O 1
ATOM 761 N N . LEU A 1 97 ? -14.014 1.763 20.252 1.00 92.56 97 LEU A N 1
ATOM 762 C CA . LEU A 1 97 ? -14.512 3.136 20.185 1.00 92.56 97 LEU A CA 1
ATOM 763 C C . LEU A 1 97 ? -16.019 3.170 19.914 1.00 92.56 97 LEU A C 1
ATOM 765 O O . LEU A 1 97 ? -16.751 3.891 20.593 1.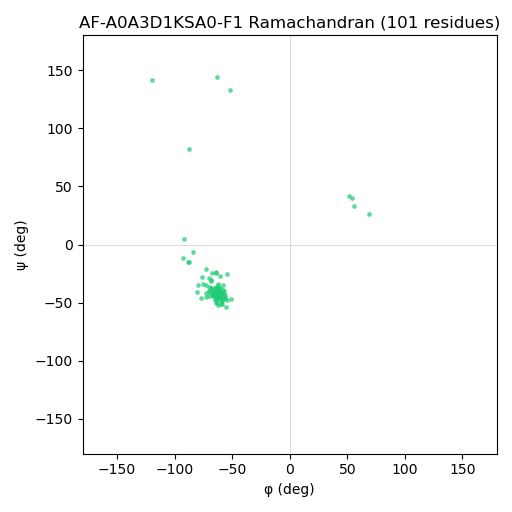00 92.56 97 LEU A O 1
ATOM 769 N N . LYS A 1 98 ? -16.497 2.355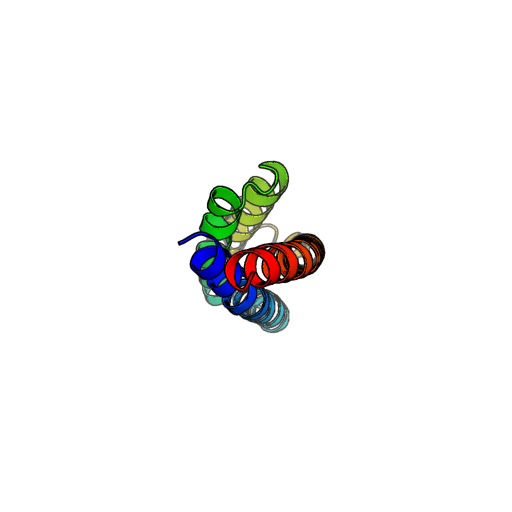 18.969 1.00 91.25 98 LYS A N 1
ATOM 770 C CA . LYS A 1 98 ? -17.922 2.244 18.639 1.00 91.25 98 LYS A CA 1
ATOM 771 C C . LYS A 1 98 ? -18.752 1.778 19.836 1.00 91.25 98 LYS A C 1
ATOM 773 O O . LYS A 1 98 ? -19.812 2.342 20.095 1.00 91.25 98 LYS A O 1
ATOM 778 N N . ASP A 1 99 ? -18.272 0.792 20.588 1.00 87.00 99 ASP A N 1
ATOM 779 C CA . ASP A 1 99 ? -18.960 0.283 21.781 1.00 87.00 99 ASP A CA 1
ATOM 780 C C . ASP A 1 99 ? -19.000 1.307 22.924 1.00 87.00 99 ASP A C 1
ATOM 782 O O . ASP A 1 99 ? -19.887 1.252 23.780 1.00 87.00 99 ASP A O 1
ATOM 786 N N . THR A 1 100 ? -18.055 2.249 22.940 1.00 85.69 100 THR A N 1
ATOM 787 C CA . THR A 1 100 ? -18.020 3.356 23.902 1.00 85.69 100 THR A CA 1
ATOM 788 C C . THR A 1 100 ? -18.989 4.477 23.520 1.00 85.69 100 THR A C 1
ATOM 790 O O . THR A 1 100 ? -19.590 5.064 24.410 1.00 85.69 100 THR A O 1
ATOM 793 N N . GLU A 1 101 ? -19.200 4.754 22.229 1.00 75.25 101 GLU A N 1
ATOM 794 C CA . GLU A 1 101 ? -20.181 5.755 21.765 1.00 75.25 101 GLU A CA 1
ATOM 795 C C . GLU A 1 101 ? -21.646 5.304 21.916 1.00 75.25 101 GLU A C 1
ATOM 797 O O . GLU A 1 101 ? -22.553 6.136 21.924 1.00 75.25 101 GLU A O 1
ATOM 802 N N . ILE A 1 102 ? -21.892 3.992 22.015 1.00 63.53 102 ILE A N 1
ATOM 803 C CA . ILE A 1 102 ? -23.240 3.411 22.154 1.00 63.53 102 ILE A CA 1
ATOM 804 C C . ILE A 1 102 ? -23.690 3.323 23.631 1.00 63.53 102 ILE A C 1
ATOM 806 O O . ILE A 1 102 ? -24.882 3.137 23.893 1.00 63.53 102 ILE A O 1
ATOM 810 N N . LYS A 1 103 ? -22.770 3.460 24.593 1.00 52.84 103 LYS A N 1
ATOM 811 C CA . LYS A 1 103 ? -23.057 3.458 26.040 1.00 52.84 103 LYS A CA 1
ATOM 812 C C . LYS A 1 103 ? -23.314 4.861 26.577 1.00 52.84 103 LYS A C 1
ATOM 814 O O . LYS A 1 103 ? -24.213 4.969 27.441 1.00 52.84 103 LYS A O 1
#

Radius of gyration: 14.81 Å; Cα contacts (8 Å, |Δi|>4): 83; chains: 1; bounding box: 38×21×41 Å

Mean predicted aligned error: 3.37 Å

Nearest PDB structures (foldseek):
  7dmf-assembly1_A  TM=7.431E-01  e=2.909E-01  synthetic construct
  6gow-assembly1_E  TM=6.752E-01  e=5.758E-01  Bacillus subtilis
  8xyv-assembly1_A  TM=4.578E-01  e=6.452E-01  synthetic construct
  4m70-assembly3_I  TM=4.557E-01  e=8.102E-01  Solanum tuberosum
  5j0l-assembly2_D  TM=3.029E-01  e=9.364E+00  synthetic construct

Solvent-accessible surface area (backbone atoms only — not comparable to full-atom values): 5610 Å² total; per-residue (Å²): 109,71,66,57,53,50,51,50,47,59,61,46,51,61,54,36,47,52,47,34,53,50,18,60,76,71,66,34,35,73,55,27,26,56,27,37,62,64,47,48,62,54,33,72,73,72,68,51,61,65,69,57,47,52,48,44,51,50,46,28,53,27,32,71,67,71,44,75,62,86,55,42,62,62,53,52,53,52,52,46,54,53,51,51,52,50,41,54,56,49,50,54,53,45,52,57,54,52,60,58,76,76,107

pLDDT: mean 93.28, std 7.01, range [52.84, 98.69]

Foldseek 3Di:
DVLVLLVVLLVLVVVLLVQLLVCLVVVVLVSNLVSLVVVLVNCVVLVNDVVLSVLSVVLNVCSVVVPPSVCNVVSSVVNVVSSVVVSVVSVVVSVVVVVVVVD

Secondary structure (DSSP, 8-state):
-HHHHHHHHHHHHHHHHHHHHHHHHHT-HHHHHHHHHHHHHHHHHHT--HHHHHHHHHHHHHHHHT-SGGGHHHHHHHHHHHHHHHHHHHHHHHHHHHHHH--

Sequence (103 aa):
LMLEMISLYLEQTPTILGAMKQSVADKDWPSLYKAVHKLIPSFSIMGINADFENMAKKVQERASKEQNIDEIPSLVILLDKVCEQACEELTETFNELKDTEIK